Protein AF-A0A5J5BAS8-F1 (afdb_monomer)

Secondary structure (DSSP, 8-state):
-----B-----HHHHHHHHHHHHHHHHHIIIIIHHHHHHS---HHHHHHHHHHHHHHHHHHHGGGHHHHHHHB-HHHHHHHHHHHHHHS-HHHHHHHHHHHH-

Organism: NCBI:txid561372

Solvent-accessible surface area (backbone atoms only — not comparable to full-atom values): 6000 Å² total; per-residue (Å²): 137,88,70,81,51,75,57,53,94,70,65,68,80,68,41,53,70,50,48,56,56,48,48,54,50,50,52,49,35,62,72,55,48,48,56,52,56,69,68,47,85,62,51,71,72,53,49,52,53,52,49,48,52,51,52,50,51,42,54,78,74,41,48,92,45,47,55,62,54,43,52,32,28,33,73,68,55,32,50,53,51,50,52,50,44,62,75,69,42,56,74,64,59,38,47,64,64,50,50,66,70,77,112

Structure (mmCIF, N/CA/C/O backbone):
data_AF-A0A5J5BAS8-F1
#
_entry.id   AF-A0A5J5BAS8-F1
#
loop_
_atom_site.group_PDB
_atom_site.id
_atom_site.type_symbol
_atom_site.label_atom_id
_atom_site.label_alt_id
_atom_site.label_comp_id
_atom_site.label_asym_id
_atom_site.label_entity_id
_atom_site.label_seq_id
_atom_site.pdbx_PDB_ins_code
_atom_site.Cartn_x
_atom_site.Cartn_y
_atom_site.Cartn_z
_atom_site.occupancy
_atom_site.B_iso_or_equiv
_atom_site.auth_seq_id
_atom_site.auth_comp_id
_atom_site.auth_asym_id
_atom_site.auth_atom_id
_atom_site.pdbx_PDB_model_num
ATOM 1 N N . MET A 1 1 ? -12.660 -7.416 -4.035 1.00 31.62 1 MET A N 1
ATOM 2 C CA . MET A 1 1 ? -12.156 -7.209 -5.418 1.00 31.62 1 MET A CA 1
ATOM 3 C C . MET A 1 1 ? -10.853 -6.410 -5.379 1.00 31.62 1 MET A C 1
ATOM 5 O O . MET A 1 1 ? -10.856 -5.217 -5.651 1.00 31.62 1 MET A O 1
ATOM 9 N N . VAL A 1 2 ? -9.740 -7.058 -5.021 1.00 32.19 2 VAL A N 1
ATOM 10 C CA . VAL A 1 2 ? -8.388 -6.539 -5.299 1.00 32.19 2 VAL A CA 1
ATOM 11 C C . VAL A 1 2 ? -7.921 -7.230 -6.575 1.00 32.19 2 VAL A C 1
ATOM 13 O O . VAL A 1 2 ? -7.020 -8.055 -6.584 1.00 32.19 2 VAL A O 1
ATOM 16 N N . SER A 1 3 ? -8.634 -6.972 -7.669 1.00 37.16 3 SER A N 1
ATOM 17 C CA . SER A 1 3 ? -8.118 -7.311 -8.987 1.00 37.16 3 SER A CA 1
ATOM 18 C C . SER A 1 3 ? -7.118 -6.213 -9.309 1.00 37.16 3 SER A C 1
ATOM 20 O O . SER A 1 3 ? -7.530 -5.109 -9.656 1.00 37.16 3 SER A O 1
ATOM 22 N N . ILE A 1 4 ? -5.822 -6.481 -9.144 1.00 47.34 4 ILE A N 1
ATOM 23 C CA . ILE A 1 4 ? -4.769 -5.636 -9.717 1.00 47.34 4 ILE A CA 1
ATOM 24 C C . ILE A 1 4 ? -4.985 -5.706 -11.226 1.00 47.34 4 ILE A C 1
ATOM 26 O O . ILE A 1 4 ? -4.602 -6.663 -11.900 1.00 47.34 4 ILE A O 1
ATOM 30 N N . LYS A 1 5 ? -5.733 -4.737 -11.751 1.00 49.41 5 LYS A N 1
ATOM 31 C CA . LYS A 1 5 ? -6.034 -4.666 -13.168 1.00 49.41 5 LYS A CA 1
ATOM 32 C C . LYS A 1 5 ? -4.796 -4.081 -13.819 1.00 49.41 5 LYS A C 1
ATOM 34 O O . LYS A 1 5 ? -4.532 -2.886 -13.717 1.00 49.41 5 LYS A O 1
ATOM 39 N N . LEU A 1 6 ? -4.000 -4.968 -14.407 1.00 55.78 6 LEU A N 1
ATOM 40 C CA . LEU A 1 6 ? -2.760 -4.578 -15.051 1.00 55.78 6 LEU A CA 1
ATOM 41 C C . LEU A 1 6 ? -3.094 -3.707 -16.271 1.00 55.78 6 LEU A C 1
ATOM 43 O O . LEU 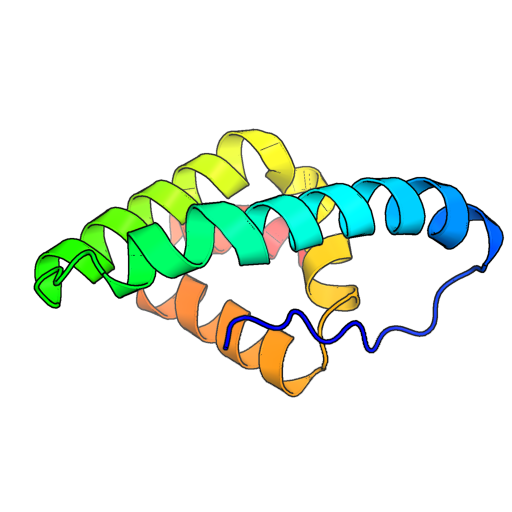A 1 6 ? -3.750 -4.176 -17.200 1.00 55.78 6 LEU A O 1
ATOM 47 N N . CYS A 1 7 ? -2.706 -2.434 -16.238 1.00 56.25 7 CYS A N 1
ATOM 48 C CA . CYS A 1 7 ? -3.092 -1.414 -17.225 1.00 56.25 7 CYS A CA 1
ATOM 49 C C . CYS A 1 7 ? -1.891 -0.791 -17.967 1.00 56.25 7 CYS A C 1
ATOM 51 O O . CYS A 1 7 ? -2.095 0.026 -18.864 1.00 56.25 7 CYS A O 1
ATOM 53 N N . GLY A 1 8 ? -0.655 -1.137 -17.593 1.00 51.16 8 GLY A N 1
ATOM 54 C CA . GLY A 1 8 ? 0.562 -0.552 -18.168 1.00 51.16 8 GLY A CA 1
ATOM 55 C C . GLY A 1 8 ? 0.883 -1.022 -19.597 1.00 51.16 8 GLY A C 1
ATOM 56 O O . GLY A 1 8 ? 0.620 -2.167 -19.967 1.00 51.16 8 GLY A O 1
ATOM 57 N N . ASN A 1 9 ? 1.488 -0.133 -20.395 1.00 46.97 9 ASN A N 1
ATOM 58 C CA . ASN A 1 9 ? 2.107 -0.454 -21.687 1.00 46.97 9 ASN A CA 1
ATOM 59 C C . ASN A 1 9 ? 3.537 -0.955 -21.440 1.00 46.97 9 ASN A C 1
ATOM 61 O O . ASN A 1 9 ? 4.432 -0.154 -21.182 1.00 46.97 9 ASN A O 1
ATOM 65 N N . TRP A 1 10 ? 3.758 -2.263 -21.520 1.00 53.53 10 TRP A N 1
ATOM 66 C CA . TRP A 1 10 ? 5.035 -2.887 -21.163 1.00 53.53 10 TRP A CA 1
ATOM 67 C C . TRP A 1 10 ? 5.733 -3.542 -22.365 1.00 53.53 10 TRP A C 1
ATOM 69 O O . TRP A 1 10 ? 5.080 -4.024 -23.291 1.00 53.53 10 TRP A O 1
ATOM 79 N N . ASP A 1 11 ? 7.067 -3.620 -22.312 1.00 48.75 11 ASP A N 1
ATOM 80 C CA . ASP A 1 11 ? 7.887 -4.437 -23.218 1.00 48.75 11 ASP A CA 1
ATOM 81 C C . ASP A 1 11 ? 7.521 -5.935 -23.057 1.00 48.75 11 ASP A C 1
ATOM 83 O O . ASP A 1 11 ? 7.656 -6.477 -21.949 1.00 48.75 11 ASP A O 1
ATOM 87 N N . PRO A 1 12 ? 7.086 -6.628 -24.132 1.00 51.25 12 PRO A N 1
ATOM 88 C CA . PRO A 1 12 ? 6.650 -8.027 -24.086 1.00 51.25 12 PRO A CA 1
ATOM 89 C C . PRO A 1 12 ? 7.683 -8.979 -23.470 1.00 51.25 12 PRO A C 1
ATOM 91 O O . PRO A 1 12 ? 7.323 -9.964 -22.832 1.00 51.25 12 PRO A O 1
ATOM 94 N N . SER A 1 13 ? 8.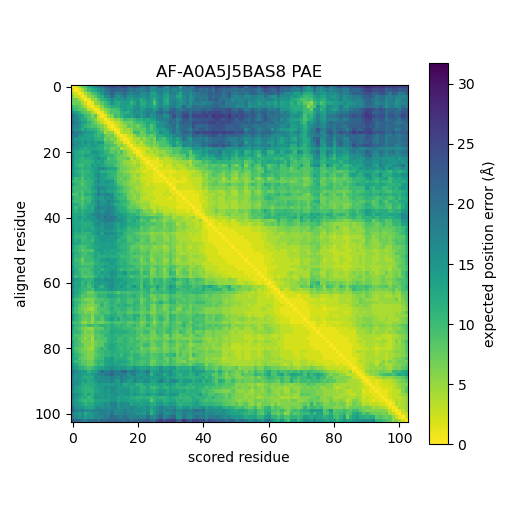971 -8.679 -23.625 1.00 48.88 13 SER A N 1
ATOM 95 C CA . SER A 1 13 ? 10.082 -9.565 -23.258 1.00 48.88 13 SER A CA 1
ATOM 96 C C . SER A 1 13 ? 10.266 -9.698 -21.742 1.00 48.88 13 SER A C 1
ATOM 98 O O . SER A 1 13 ? 10.573 -10.776 -21.238 1.00 48.88 13 SER A O 1
ATOM 100 N N . LYS A 1 14 ? 10.072 -8.596 -21.005 1.00 51.53 14 LYS A N 1
ATOM 101 C CA . LYS A 1 14 ? 10.158 -8.556 -19.532 1.00 51.53 14 LYS A CA 1
ATOM 102 C C . LYS A 1 14 ? 8.840 -8.953 -18.874 1.00 51.53 14 LYS A C 1
ATOM 104 O O . LYS A 1 14 ? 8.841 -9.495 -17.771 1.00 51.53 14 LYS A O 1
ATOM 109 N N . LEU A 1 15 ? 7.733 -8.724 -19.580 1.00 50.94 15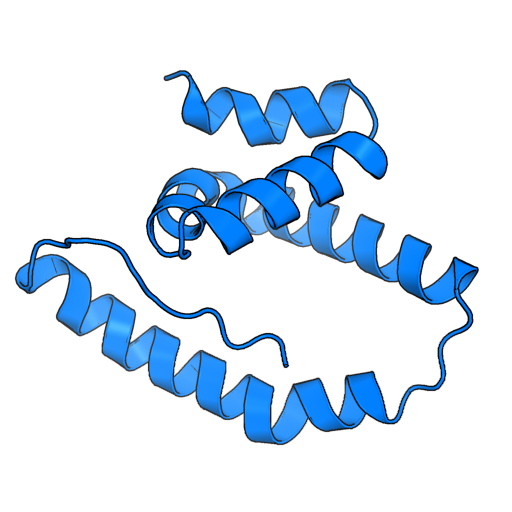 LEU A N 1
ATOM 110 C CA . LEU A 1 15 ? 6.402 -9.136 -19.167 1.00 50.94 15 LEU A CA 1
ATOM 111 C C . LEU A 1 15 ? 6.268 -10.648 -19.071 1.00 50.94 15 LEU A C 1
ATOM 113 O O . LEU A 1 15 ? 5.758 -11.102 -18.070 1.00 50.94 15 LEU A O 1
ATOM 117 N N . VAL A 1 16 ? 6.696 -11.435 -20.061 1.00 50.34 16 VAL A N 1
ATOM 118 C CA . VAL A 1 16 ? 6.328 -12.867 -20.119 1.00 50.34 16 VAL A CA 1
ATOM 119 C C . VAL A 1 16 ? 6.793 -13.645 -18.881 1.00 50.34 16 VAL A C 1
ATOM 121 O O . VAL A 1 16 ? 5.990 -14.325 -18.254 1.00 50.34 16 VAL A O 1
ATOM 124 N N . HIS A 1 17 ? 8.046 -13.469 -18.452 1.00 50.22 17 HIS A N 1
ATOM 125 C CA . HIS A 1 17 ? 8.579 -14.192 -17.291 1.00 50.22 17 HIS A CA 1
ATOM 126 C C . HIS A 1 17 ? 7.950 -13.744 -15.962 1.00 50.22 17 HIS A C 1
ATOM 128 O O . HIS A 1 17 ? 7.656 -14.566 -15.096 1.00 50.22 17 HIS A O 1
ATOM 134 N N . TYR A 1 18 ? 7.727 -12.438 -15.788 1.00 53.50 18 TYR A N 1
ATOM 135 C CA . TYR A 1 18 ? 7.091 -11.914 -14.578 1.00 53.50 18 TYR A CA 1
ATOM 136 C C . TYR A 1 18 ? 5.585 -12.173 -14.572 1.00 53.50 18 TYR A C 1
ATOM 138 O O . TYR A 1 18 ? 5.022 -12.477 -13.534 1.00 53.50 18 TYR A O 1
ATOM 146 N N . HIS A 1 19 ? 4.926 -12.107 -15.722 1.00 56.12 19 HIS A N 1
ATOM 147 C CA . HIS A 1 19 ? 3.488 -12.275 -15.857 1.00 56.12 19 HIS A CA 1
ATOM 148 C C . HIS A 1 19 ? 3.070 -13.716 -15.599 1.00 56.12 19 HIS A C 1
ATOM 150 O O . HIS A 1 19 ? 2.077 -13.911 -14.915 1.00 56.12 19 HIS A O 1
ATOM 156 N N . GLU A 1 20 ? 3.810 -14.719 -16.078 1.00 58.53 20 GLU A N 1
ATOM 157 C CA . GLU A 1 20 ? 3.486 -16.127 -15.804 1.00 58.53 20 GLU A CA 1
ATOM 158 C C . GLU A 1 20 ? 3.601 -16.431 -14.301 1.00 58.53 20 GLU A C 1
ATOM 160 O O . GLU A 1 20 ? 2.652 -16.917 -13.686 1.00 58.53 20 GLU A O 1
ATOM 165 N N . HIS A 1 21 ? 4.719 -16.033 -13.683 1.00 56.09 21 HIS A N 1
ATOM 166 C CA . HIS A 1 21 ? 4.962 -16.261 -12.260 1.00 56.09 21 HIS A CA 1
ATOM 167 C C . HIS A 1 21 ? 4.022 -15.438 -11.362 1.00 56.09 21 HIS A C 1
ATOM 169 O O . HIS A 1 21 ? 3.454 -15.958 -10.402 1.00 56.09 21 HIS A O 1
ATOM 175 N N . CYS A 1 22 ? 3.780 -14.168 -11.698 1.00 60.97 22 CYS A N 1
ATOM 176 C CA . CYS A 1 22 ? 2.813 -13.335 -10.987 1.00 60.97 22 CYS A CA 1
ATOM 177 C C . CYS A 1 22 ? 1.384 -13.846 -11.175 1.00 60.97 22 CYS A C 1
ATOM 179 O O . CYS A 1 22 ? 0.598 -13.775 -10.241 1.00 60.97 22 CYS A O 1
ATOM 181 N N . LYS A 1 23 ? 1.025 -14.385 -12.342 1.00 64.12 23 LYS A N 1
ATOM 182 C CA . LYS A 1 23 ? -0.314 -14.928 -12.590 1.00 64.12 23 LYS A CA 1
ATOM 183 C C . LYS A 1 23 ? -0.590 -16.153 -11.730 1.00 64.12 23 LYS A C 1
ATOM 185 O O . LYS A 1 23 ? -1.676 -16.240 -11.166 1.00 64.12 23 LYS A O 1
ATOM 190 N N . GLU A 1 24 ? 0.375 -17.055 -11.576 1.00 66.00 24 GLU A N 1
ATOM 191 C CA . GLU A 1 24 ? 0.258 -18.178 -10.636 1.00 66.00 24 GLU A CA 1
ATOM 192 C C . GLU A 1 24 ? 0.142 -17.690 -9.187 1.00 66.00 24 GLU A C 1
ATOM 194 O O . GLU A 1 24 ? -0.709 -18.174 -8.438 1.00 66.00 24 GLU A O 1
ATOM 199 N N . HIS A 1 25 ? 0.934 -16.681 -8.810 1.00 64.62 25 HIS A N 1
ATOM 200 C CA . HIS A 1 25 ? 0.890 -16.088 -7.474 1.00 64.62 25 HIS A CA 1
ATOM 201 C C . HIS A 1 25 ? -0.473 -15.441 -7.174 1.00 64.62 25 HIS A C 1
ATOM 203 O O . HIS A 1 25 ? -1.085 -15.730 -6.146 1.00 64.62 25 HIS A O 1
ATOM 209 N N . PHE A 1 26 ? -1.000 -14.640 -8.105 1.00 66.31 26 PHE A N 1
ATOM 210 C CA . PHE A 1 26 ? -2.306 -13.993 -7.979 1.00 66.31 26 PHE A CA 1
ATOM 211 C C . PHE A 1 26 ? -3.458 -14.998 -7.992 1.00 66.31 26 PHE A C 1
ATOM 213 O O . PHE A 1 26 ? -4.397 -14.851 -7.217 1.00 66.31 26 PHE A O 1
ATOM 220 N N . GLN A 1 27 ? -3.389 -16.050 -8.813 1.00 72.81 27 GLN A N 1
ATOM 221 C CA . GLN A 1 27 ? -4.387 -17.126 -8.785 1.00 72.81 27 GLN A CA 1
ATOM 222 C C . GLN A 1 27 ? -4.363 -17.888 -7.454 1.00 72.81 27 GLN A C 1
ATOM 224 O O . GLN A 1 27 ? -5.415 -18.273 -6.936 1.00 72.81 27 GLN A O 1
ATOM 229 N N . GLY A 1 28 ? -3.174 -18.100 -6.884 1.00 75.25 28 GLY A N 1
ATOM 230 C CA . GLY A 1 28 ? -3.002 -18.678 -5.556 1.00 75.25 28 GLY A CA 1
ATOM 231 C C . GLY A 1 28 ? -3.617 -17.809 -4.458 1.00 75.25 28 GLY A C 1
ATOM 232 O O . GLY A 1 28 ? -4.337 -18.335 -3.604 1.00 75.25 28 GLY A O 1
ATOM 233 N N . GLU A 1 29 ? -3.386 -16.496 -4.503 1.00 71.81 29 GLU A N 1
ATOM 234 C CA . GLU A 1 29 ? -4.002 -15.534 -3.584 1.00 71.81 29 GLU A CA 1
ATOM 235 C C . GLU A 1 29 ? -5.522 -15.487 -3.737 1.00 71.81 29 GLU A C 1
ATOM 237 O O . GLU A 1 29 ? -6.235 -15.592 -2.742 1.00 71.81 29 GLU A O 1
ATOM 242 N N . GLU A 1 30 ? -6.032 -15.397 -4.963 1.00 75.31 30 GLU A N 1
ATOM 243 C CA . GLU A 1 30 ? -7.467 -15.302 -5.239 1.00 75.31 30 GLU A CA 1
ATOM 244 C C . GLU A 1 30 ? -8.226 -16.551 -4.791 1.00 75.31 30 GLU A C 1
ATOM 246 O O . GLU A 1 30 ? -9.313 -16.456 -4.223 1.00 75.31 30 GLU A O 1
ATOM 251 N N . ARG A 1 31 ? -7.638 -17.735 -4.991 1.00 81.38 31 ARG A N 1
ATOM 252 C CA . ARG A 1 31 ? -8.275 -18.997 -4.611 1.00 81.38 31 ARG A CA 1
ATOM 253 C C . ARG A 1 31 ? -8.192 -19.288 -3.115 1.00 81.38 31 ARG A C 1
ATOM 255 O O . ARG A 1 31 ? -9.107 -19.916 -2.586 1.00 81.38 31 ARG A O 1
ATOM 262 N N . ASN A 1 32 ? -7.095 -18.912 -2.456 1.00 82.31 32 ASN A N 1
ATOM 263 C CA . ASN A 1 32 ? -6.805 -19.388 -1.100 1.00 82.31 32 ASN A CA 1
ATOM 264 C C . ASN A 1 32 ? -6.734 -18.264 -0.066 1.00 82.31 32 ASN A C 1
ATOM 266 O O . ASN A 1 32 ? -7.300 -18.409 1.012 1.00 82.31 32 ASN A O 1
ATOM 270 N N . LEU A 1 33 ? -6.048 -17.158 -0.362 1.00 78.56 33 LEU A N 1
ATOM 271 C CA . LEU A 1 33 ? -5.762 -16.116 0.626 1.00 78.56 33 LEU A CA 1
ATOM 272 C C . LEU A 1 33 ? -6.909 -15.109 0.760 1.00 78.56 33 LEU A C 1
ATOM 274 O O . LEU A 1 33 ? -7.348 -14.837 1.876 1.00 78.56 33 LEU A O 1
ATOM 278 N N . LEU A 1 34 ? -7.430 -14.592 -0.358 1.00 77.69 34 LEU A N 1
ATOM 279 C CA . LEU A 1 34 ? -8.515 -13.606 -0.354 1.00 77.69 34 LEU A CA 1
ATOM 280 C C . LEU A 1 34 ? -9.785 -14.123 0.334 1.00 77.69 34 LEU A C 1
ATOM 282 O O . LEU A 1 34 ? -10.309 -13.396 1.174 1.00 77.69 34 LEU A O 1
ATOM 286 N N . PRO A 1 35 ? -10.251 -15.368 0.102 1.00 82.88 35 PRO A N 1
ATOM 287 C CA . PRO A 1 35 ? -11.430 -15.877 0.796 1.00 82.88 35 PRO A CA 1
ATOM 288 C C . PRO A 1 35 ? -11.229 -15.966 2.311 1.00 82.88 35 PRO A C 1
ATOM 290 O O . PRO A 1 35 ? -12.158 -15.708 3.070 1.00 82.88 35 PRO A O 1
ATOM 293 N N . LEU A 1 36 ? -10.014 -16.296 2.768 1.00 84.12 36 LEU A N 1
ATOM 294 C CA . LEU A 1 36 ? -9.689 -16.319 4.195 1.00 84.12 36 LEU A CA 1
ATOM 295 C C . LEU A 1 36 ? -9.668 -14.905 4.778 1.00 84.12 36 LEU A C 1
ATOM 297 O O . LEU A 1 36 ? -10.204 -14.694 5.863 1.00 84.12 36 LEU A O 1
ATOM 301 N N . MET A 1 37 ? -9.101 -13.933 4.061 1.00 79.44 37 MET A N 1
ATOM 302 C CA . MET A 1 37 ? -9.124 -12.529 4.479 1.00 79.44 37 MET A CA 1
ATOM 303 C C . MET A 1 37 ? -10.549 -11.972 4.539 1.00 79.44 37 MET A C 1
ATOM 305 O O . MET A 1 37 ? -10.888 -11.301 5.505 1.00 79.44 37 MET A O 1
ATOM 309 N N . GLU A 1 38 ? -11.389 -12.274 3.548 1.00 80.75 38 GLU A N 1
ATOM 310 C CA . GLU A 1 38 ? -12.787 -11.828 3.491 1.00 80.75 38 GLU A CA 1
ATOM 311 C C . GLU A 1 38 ? -13.655 -12.498 4.565 1.00 80.75 38 GLU A C 1
ATOM 313 O O . GLU A 1 38 ? -14.523 -11.848 5.142 1.00 80.75 38 GLU A O 1
ATOM 318 N N . ALA A 1 39 ? -13.398 -13.773 4.876 1.00 86.00 39 ALA A N 1
ATOM 319 C CA . ALA A 1 39 ? -14.058 -14.486 5.971 1.00 86.00 39 ALA A CA 1
ATOM 320 C C . ALA A 1 39 ? -13.571 -14.036 7.358 1.00 86.00 39 ALA A C 1
ATOM 322 O O . ALA A 1 39 ? -14.241 -14.281 8.362 1.00 86.00 39 ALA A O 1
ATOM 323 N N . THR A 1 40 ? -12.402 -13.394 7.432 1.00 82.69 40 THR A N 1
ATOM 324 C CA . THR A 1 40 ? -11.907 -12.817 8.678 1.00 82.69 40 THR A CA 1
ATOM 325 C C . THR A 1 40 ? -12.631 -11.493 8.908 1.00 82.69 40 THR A C 1
ATOM 327 O O . THR A 1 40 ? -12.267 -10.461 8.350 1.00 82.69 40 THR A O 1
ATOM 330 N N . GLU A 1 41 ? -13.665 -11.511 9.749 1.00 83.94 41 GLU A N 1
ATOM 331 C CA . GLU A 1 41 ? -14.432 -10.321 10.143 1.00 83.94 41 GLU A CA 1
ATOM 332 C C . GLU A 1 41 ? -13.624 -9.404 11.081 1.00 83.94 41 GLU A C 1
ATOM 334 O O . GLU A 1 41 ? -13.930 -9.232 12.261 1.00 83.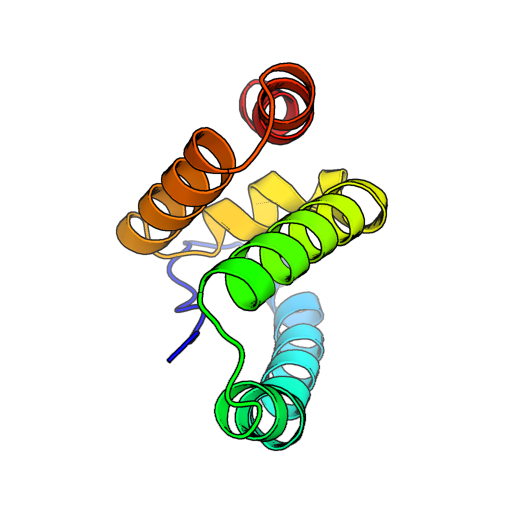94 41 GLU A O 1
ATOM 339 N N . LEU A 1 42 ? -12.542 -8.823 10.561 1.00 84.06 42 LEU A N 1
ATOM 340 C CA . LEU A 1 42 ? -11.708 -7.879 11.293 1.00 84.06 42 LEU A CA 1
ATOM 341 C C . LEU A 1 42 ? -12.484 -6.590 11.578 1.00 84.06 42 LEU A C 1
ATOM 343 O O . LEU A 1 42 ? -13.106 -6.009 10.683 1.00 84.06 42 LEU A O 1
ATOM 347 N N . SER A 1 43 ? -12.372 -6.092 12.812 1.00 88.94 43 SER A N 1
ATOM 348 C CA . SER A 1 43 ? -12.798 -4.732 13.137 1.00 88.94 43 SER A CA 1
ATOM 349 C C . SER A 1 43 ? -12.009 -3.728 12.299 1.00 88.94 43 SER A C 1
ATOM 351 O O . SER A 1 43 ? -10.901 -4.004 11.828 1.00 88.94 43 SER A O 1
ATOM 353 N N . ARG A 1 44 ? -12.547 -2.520 12.143 1.00 83.50 44 ARG A N 1
ATOM 354 C CA . ARG A 1 44 ? -11.872 -1.463 11.387 1.00 83.50 44 ARG A CA 1
ATOM 355 C C . ARG A 1 44 ? -10.475 -1.163 11.940 1.00 83.50 44 ARG A C 1
ATOM 357 O O . ARG A 1 44 ? -9.536 -1.013 11.167 1.00 83.50 44 ARG A O 1
ATOM 364 N N . GLU A 1 45 ? -10.318 -1.132 13.260 1.00 87.00 45 GLU A N 1
ATOM 365 C CA . GLU A 1 45 ? -9.018 -0.915 13.904 1.00 87.00 45 GLU A CA 1
ATOM 366 C C . GLU A 1 45 ? -8.041 -2.065 13.620 1.00 87.00 45 GLU A C 1
ATOM 368 O O . GLU A 1 45 ? -6.841 -1.845 13.471 1.00 87.00 45 GLU A O 1
ATOM 373 N N . GLN A 1 46 ? -8.539 -3.301 13.532 1.00 86.50 46 GLN A N 1
ATOM 374 C CA . GLN A 1 46 ? -7.716 -4.459 13.186 1.00 86.50 46 GLN A CA 1
ATOM 375 C C . GLN A 1 46 ? -7.300 -4.432 11.712 1.00 86.50 46 GLN A C 1
ATOM 377 O O . GLN A 1 46 ? -6.138 -4.696 11.416 1.00 86.50 46 GLN A O 1
ATOM 382 N N . GLN A 1 47 ? -8.206 -4.060 10.803 1.00 83.00 47 GLN A N 1
ATOM 383 C CA . GLN A 1 47 ? -7.885 -3.869 9.384 1.00 83.00 47 GLN A CA 1
ATOM 384 C C . GLN A 1 47 ? -6.802 -2.804 9.195 1.00 83.00 47 GLN A C 1
ATOM 386 O O . GLN A 1 47 ? -5.875 -3.005 8.415 1.00 83.00 47 GLN A O 1
ATOM 391 N N . GLU A 1 48 ? -6.888 -1.695 9.932 1.00 82.62 48 GLU A N 1
ATOM 392 C CA . GLU A 1 48 ? -5.891 -0.622 9.875 1.00 82.62 48 GLU A CA 1
ATOM 393 C C . GLU A 1 48 ? -4.513 -1.098 10.366 1.00 82.62 48 GLU A C 1
ATOM 395 O O . GLU A 1 48 ? -3.516 -0.866 9.685 1.00 82.62 48 GLU A O 1
ATOM 400 N N . ARG A 1 49 ? -4.448 -1.861 11.467 1.00 84.69 49 ARG A N 1
ATOM 401 C CA . ARG A 1 49 ? -3.183 -2.447 11.955 1.00 84.69 49 ARG A CA 1
ATOM 402 C C . ARG A 1 49 ? -2.574 -3.456 10.985 1.00 84.69 49 ARG A C 1
ATOM 404 O O . ARG A 1 49 ? -1.367 -3.444 10.770 1.00 84.69 49 ARG A O 1
ATOM 411 N N . VAL A 1 50 ? -3.393 -4.337 10.412 1.00 84.19 50 VAL A N 1
ATOM 412 C CA . VAL A 1 50 ? -2.920 -5.327 9.432 1.00 84.19 50 VAL A CA 1
ATOM 413 C C . VAL A 1 50 ? -2.404 -4.621 8.181 1.00 84.19 50 VAL A C 1
ATOM 415 O O . VAL A 1 50 ? -1.354 -4.988 7.663 1.00 84.19 50 VAL A O 1
ATOM 418 N N . LEU A 1 51 ? -3.083 -3.563 7.732 1.00 82.19 51 LEU A N 1
ATOM 419 C CA . LEU A 1 51 ? -2.627 -2.757 6.605 1.00 82.19 51 LEU A CA 1
ATOM 420 C C . LEU A 1 51 ? -1.258 -2.114 6.874 1.00 82.19 51 LEU A C 1
ATOM 422 O O . LEU A 1 51 ? -0.381 -2.195 6.018 1.00 82.19 51 LEU A O 1
ATOM 426 N N . GLU A 1 52 ? -1.045 -1.518 8.049 1.00 82.25 52 GLU A N 1
ATOM 427 C CA . GLU A 1 52 ? 0.261 -0.954 8.425 1.00 82.25 52 GLU A CA 1
ATOM 428 C C . GLU A 1 52 ? 1.377 -2.010 8.405 1.00 82.25 52 GLU A C 1
ATOM 430 O O . GLU A 1 52 ? 2.470 -1.734 7.910 1.00 82.25 52 GLU A O 1
ATOM 435 N N . GLN A 1 53 ? 1.092 -3.228 8.874 1.00 83.81 53 GLN A N 1
ATOM 436 C CA . GLN A 1 53 ? 2.035 -4.351 8.833 1.00 83.81 53 GLN A CA 1
ATOM 437 C C . GLN A 1 53 ? 2.312 -4.829 7.403 1.00 83.81 53 GLN A C 1
ATOM 439 O O . GLN A 1 53 ? 3.449 -5.163 7.069 1.00 83.81 53 GLN A O 1
ATOM 444 N N . CYS A 1 54 ? 1.299 -4.839 6.533 1.00 80.44 54 CYS A N 1
ATOM 445 C CA . CYS A 1 54 ? 1.482 -5.142 5.115 1.00 80.44 54 CYS A CA 1
ATOM 446 C C . CYS A 1 54 ? 2.382 -4.106 4.432 1.00 80.44 54 CYS A C 1
ATOM 448 O O . CYS A 1 54 ? 3.217 -4.477 3.608 1.00 80.44 54 CYS A O 1
ATOM 450 N N . LEU A 1 55 ? 2.245 -2.824 4.785 1.00 78.69 55 LEU A N 1
ATOM 451 C CA . LEU A 1 55 ? 3.107 -1.762 4.265 1.00 78.69 55 LEU A CA 1
ATOM 452 C C . LEU A 1 55 ? 4.560 -1.924 4.740 1.00 78.69 55 LEU A C 1
ATOM 454 O O . LEU A 1 55 ? 5.464 -1.806 3.914 1.00 78.69 55 LEU A O 1
ATOM 458 N N . ASP A 1 56 ? 4.790 -2.288 6.009 1.00 81.00 56 ASP A N 1
ATOM 459 C CA . ASP A 1 56 ? 6.135 -2.629 6.513 1.00 81.00 56 ASP A CA 1
ATOM 460 C C . ASP A 1 56 ? 6.754 -3.801 5.756 1.00 81.00 56 ASP A C 1
ATOM 462 O O . ASP A 1 56 ? 7.906 -3.739 5.320 1.00 81.00 56 ASP A O 1
ATOM 466 N N . ALA A 1 57 ? 5.979 -4.872 5.574 1.00 81.81 57 ALA A N 1
ATOM 467 C CA . ALA A 1 57 ? 6.440 -6.051 4.861 1.00 81.81 57 ALA A CA 1
ATOM 468 C C . ALA A 1 57 ? 6.816 -5.700 3.416 1.00 81.81 57 ALA A C 1
ATOM 470 O O . ALA A 1 57 ? 7.904 -6.064 2.967 1.00 81.81 57 ALA A O 1
ATOM 471 N N . MET A 1 58 ? 5.971 -4.942 2.706 1.00 77.00 58 MET A N 1
ATOM 472 C CA . MET A 1 58 ? 6.259 -4.490 1.341 1.00 77.00 58 MET A CA 1
ATOM 473 C C . MET A 1 58 ? 7.505 -3.614 1.267 1.00 77.00 58 MET A C 1
ATOM 475 O O . MET A 1 58 ? 8.343 -3.835 0.395 1.00 77.00 58 MET A O 1
ATOM 479 N N . GLN A 1 59 ? 7.668 -2.661 2.186 1.00 76.94 59 GLN A N 1
ATOM 480 C CA . GLN A 1 59 ? 8.856 -1.814 2.226 1.00 76.94 59 GLN A CA 1
ATOM 481 C C . GLN A 1 59 ? 10.130 -2.643 2.456 1.00 76.94 59 GLN A C 1
ATOM 483 O O . GLN A 1 59 ? 11.120 -2.471 1.742 1.00 76.94 59 GLN A O 1
ATOM 488 N N . GLY A 1 60 ? 10.102 -3.565 3.422 1.00 76.94 60 GLY A N 1
ATOM 489 C CA . GLY A 1 60 ? 11.267 -4.365 3.801 1.00 76.94 60 GLY A CA 1
ATOM 490 C C . GLY A 1 60 ? 11.688 -5.406 2.761 1.00 76.94 60 GLY A C 1
ATOM 491 O O . GLY A 1 60 ? 12.860 -5.768 2.709 1.00 76.94 60 GLY A O 1
ATOM 492 N N . THR A 1 61 ? 10.760 -5.883 1.927 1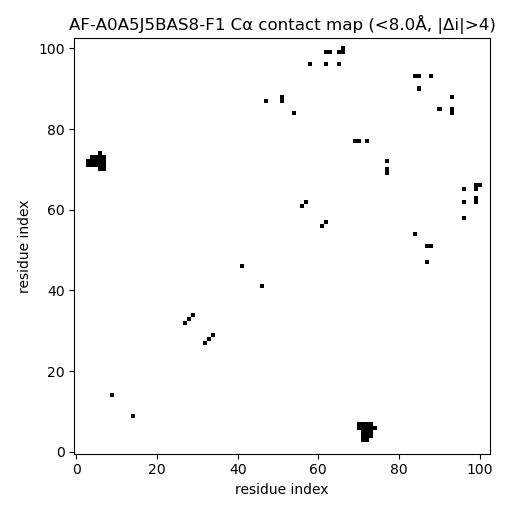.00 74.81 61 THR A N 1
ATOM 493 C CA . THR A 1 61 ? 11.021 -7.000 0.998 1.00 74.81 61 THR A CA 1
ATOM 494 C C . THR A 1 61 ? 10.988 -6.607 -0.480 1.00 74.81 61 THR A C 1
ATOM 496 O O . THR A 1 61 ? 11.737 -7.169 -1.275 1.00 74.81 61 THR A O 1
ATOM 499 N N . HIS A 1 62 ? 10.177 -5.617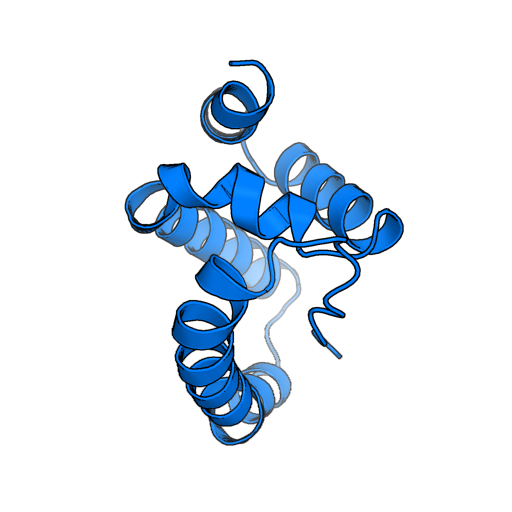 -0.860 1.00 69.69 62 HIS A N 1
ATOM 500 C CA . HIS A 1 62 ? 9.867 -5.302 -2.259 1.00 69.69 62 HIS A CA 1
ATOM 501 C C . HIS A 1 62 ? 9.928 -3.798 -2.580 1.00 69.69 62 HIS A C 1
ATOM 503 O O . HIS A 1 62 ? 9.416 -3.377 -3.615 1.00 69.69 62 HIS A O 1
ATOM 509 N N . SER A 1 63 ? 10.577 -2.975 -1.747 1.00 72.94 63 SER A N 1
ATOM 510 C CA . SER A 1 63 ? 10.705 -1.520 -1.975 1.00 72.94 63 SER A CA 1
ATOM 511 C C . SER A 1 63 ?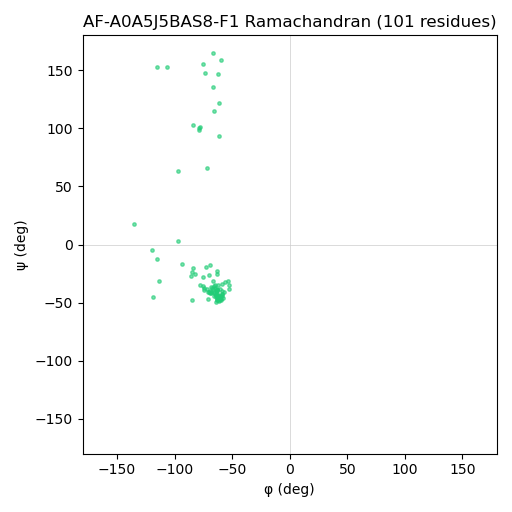 11.252 -1.158 -3.361 1.00 72.94 63 SER A C 1
ATOM 513 O O . SER A 1 63 ? 10.754 -0.235 -3.994 1.00 72.94 63 SER A O 1
ATOM 515 N N . HIS A 1 64 ? 12.207 -1.927 -3.883 1.00 74.19 64 HIS A N 1
ATOM 516 C CA . HIS A 1 64 ? 12.769 -1.739 -5.227 1.00 74.19 64 HIS A CA 1
ATOM 517 C C . HIS A 1 64 ? 11.795 -2.068 -6.377 1.00 74.19 64 HIS A C 1
ATOM 519 O O . HIS A 1 64 ? 12.022 -1.651 -7.508 1.00 74.19 64 HIS A O 1
ATOM 525 N N . LEU A 1 65 ? 10.713 -2.809 -6.112 1.00 75.62 65 LEU A N 1
ATOM 526 C CA . LEU A 1 65 ? 9.658 -3.120 -7.087 1.00 75.62 65 LEU A CA 1
ATOM 527 C C . LEU A 1 65 ? 8.458 -2.181 -6.963 1.00 75.62 65 LEU A C 1
ATOM 529 O O . LEU A 1 65 ? 7.467 -2.357 -7.666 1.00 75.62 65 LEU A O 1
ATOM 533 N N . PHE A 1 66 ? 8.519 -1.190 -6.075 1.00 77.31 66 PHE A N 1
ATOM 534 C CA . PHE A 1 66 ? 7.387 -0.324 -5.781 1.00 77.31 66 PHE A CA 1
ATOM 535 C C . PHE A 1 66 ? 6.917 0.482 -7.001 1.00 77.31 66 PHE A C 1
ATOM 537 O O . PHE A 1 66 ? 5.722 0.516 -7.295 1.00 77.31 66 PHE A O 1
ATOM 544 N N . CYS A 1 67 ? 7.849 1.057 -7.766 1.00 77.44 67 CYS A N 1
ATOM 545 C CA . CYS A 1 67 ? 7.529 1.760 -9.013 1.00 77.44 67 CYS A CA 1
ATOM 546 C C . CYS A 1 67 ? 6.948 0.813 -10.061 1.00 77.44 67 CYS A C 1
ATOM 548 O O . CYS A 1 67 ? 5.919 1.117 -10.654 1.00 77.44 67 CYS A O 1
ATOM 550 N N . PHE A 1 68 ? 7.534 -0.379 -10.202 1.00 74.50 68 PHE A N 1
ATOM 551 C CA . PHE A 1 68 ? 7.022 -1.410 -11.103 1.00 74.50 68 PHE A CA 1
ATOM 552 C C . PHE A 1 68 ? 5.583 -1.812 -10.744 1.00 74.50 68 PHE A C 1
ATOM 554 O O . PHE A 1 68 ? 4.726 -1.931 -11.617 1.00 74.50 68 PHE A O 1
ATOM 561 N N . PHE A 1 69 ? 5.293 -1.967 -9.451 1.00 76.81 69 PHE A N 1
ATOM 562 C CA . PHE A 1 69 ? 3.947 -2.237 -8.960 1.00 76.81 69 PHE A CA 1
ATOM 563 C C . PHE A 1 69 ? 2.976 -1.101 -9.312 1.00 76.81 69 PHE A C 1
ATOM 565 O O . PHE A 1 69 ? 1.915 -1.370 -9.875 1.00 76.81 69 PHE A O 1
ATOM 572 N N . LEU A 1 70 ? 3.334 0.159 -9.050 1.00 79.12 70 LEU A N 1
ATOM 573 C CA . LEU A 1 70 ? 2.477 1.310 -9.356 1.00 79.12 70 LEU A CA 1
ATOM 574 C C . LEU A 1 70 ? 2.223 1.488 -10.857 1.00 79.12 70 LEU A C 1
ATOM 576 O O . LEU A 1 70 ? 1.086 1.729 -11.252 1.00 79.12 70 LEU A O 1
ATOM 580 N N . GLU A 1 71 ? 3.250 1.327 -11.691 1.00 77.50 71 GLU A N 1
ATOM 581 C CA . GLU A 1 71 ? 3.140 1.364 -13.157 1.00 77.50 71 GLU A CA 1
ATOM 582 C C . GLU A 1 71 ? 2.267 0.232 -13.705 1.00 77.50 71 GLU A C 1
ATOM 584 O O . GLU A 1 71 ? 1.678 0.341 -14.784 1.00 77.50 71 GLU A O 1
ATOM 589 N N . SER A 1 72 ? 2.174 -0.870 -12.960 1.00 72.31 72 SER A N 1
ATOM 590 C CA . SER A 1 72 ? 1.360 -2.012 -13.356 1.00 72.31 72 SER A CA 1
ATOM 591 C C . SER A 1 72 ? -0.123 -1.744 -13.149 1.00 72.31 72 SER A C 1
ATOM 593 O O . SER A 1 72 ? -0.941 -2.254 -13.910 1.00 72.31 72 SER A O 1
ATOM 595 N N . LEU A 1 73 ? -0.479 -0.892 -12.189 1.00 76.31 73 LEU A N 1
ATOM 596 C CA . LEU A 1 73 ? -1.857 -0.561 -11.861 1.00 76.31 73 LEU A CA 1
ATOM 597 C C . LEU A 1 73 ? -2.494 0.375 -12.891 1.00 76.31 73 LEU A C 1
ATOM 599 O O . LEU A 1 73 ? -1.838 1.177 -13.557 1.00 76.31 73 LEU A O 1
ATOM 603 N N . CYS A 1 74 ? -3.824 0.335 -12.983 1.00 79.38 74 CYS A N 1
ATOM 604 C CA . CYS A 1 74 ? -4.543 1.403 -13.667 1.00 79.38 74 CYS A CA 1
ATOM 605 C C . CYS A 1 74 ? -4.305 2.732 -12.931 1.00 79.38 74 CYS A C 1
ATOM 607 O O . CYS A 1 74 ? -4.243 2.734 -11.701 1.00 79.38 74 CYS A O 1
ATOM 609 N N . PRO A 1 75 ? -4.249 3.881 -13.633 1.00 79.75 75 PRO A N 1
ATOM 610 C CA . PRO A 1 75 ? -3.932 5.171 -13.010 1.00 79.75 75 PRO A CA 1
ATOM 611 C C . PRO A 1 75 ? -4.802 5.501 -11.792 1.00 79.75 75 PRO A C 1
ATOM 613 O O . PRO A 1 75 ? -4.339 6.082 -10.814 1.00 79.75 75 PRO A O 1
ATOM 616 N N . ARG A 1 76 ? -6.074 5.087 -11.831 1.00 82.25 76 ARG A N 1
ATOM 617 C CA . ARG A 1 76 ? -7.011 5.232 -10.715 1.00 82.25 76 ARG A CA 1
ATOM 618 C C . ARG A 1 76 ? -6.579 4.435 -9.486 1.00 82.25 76 ARG A C 1
ATOM 620 O O . ARG A 1 76 ? -6.606 4.971 -8.383 1.00 82.25 76 ARG A O 1
ATOM 627 N N . ASP A 1 77 ? -6.181 3.188 -9.688 1.00 78.81 77 ASP A N 1
ATOM 628 C CA . ASP A 1 77 ? -5.818 2.266 -8.617 1.00 78.81 77 ASP A CA 1
ATOM 629 C C . ASP A 1 77 ? -4.446 2.643 -8.043 1.00 78.81 77 ASP A C 1
ATOM 631 O O . ASP A 1 77 ? -4.278 2.656 -6.828 1.00 78.81 77 ASP A O 1
ATOM 635 N N . ALA A 1 78 ? -3.508 3.076 -8.893 1.00 82.81 78 ALA A N 1
ATOM 636 C CA . ALA A 1 78 ? -2.219 3.630 -8.475 1.00 82.81 78 ALA A CA 1
ATOM 637 C C . ALA A 1 78 ? -2.390 4.865 -7.570 1.00 82.81 78 ALA A C 1
ATOM 639 O O . ALA A 1 78 ? -1.748 4.974 -6.521 1.00 82.81 78 ALA A O 1
ATOM 640 N N . LEU A 1 79 ? -3.301 5.777 -7.932 1.00 84.38 79 LEU A N 1
ATOM 641 C CA . LEU A 1 79 ? -3.629 6.956 -7.123 1.00 84.38 79 LEU A CA 1
ATOM 642 C C . LEU A 1 79 ? -4.295 6.577 -5.798 1.00 84.38 79 LEU A C 1
ATOM 644 O O . LEU A 1 79 ? -3.933 7.121 -4.758 1.00 84.38 79 LEU A O 1
ATOM 648 N N . GLN A 1 80 ? -5.248 5.642 -5.817 1.00 84.12 80 GLN A N 1
ATOM 649 C CA . GLN A 1 80 ? -5.904 5.163 -4.596 1.00 84.12 80 GLN A CA 1
ATOM 650 C C . GLN A 1 80 ? -4.914 4.480 -3.652 1.00 84.12 80 GLN A C 1
ATOM 652 O O . GLN A 1 80 ? -4.976 4.682 -2.441 1.00 84.12 80 GLN A O 1
ATOM 657 N N . TYR A 1 81 ? -3.980 3.711 -4.201 1.00 82.75 81 TYR A N 1
ATOM 658 C CA . TYR A 1 81 ? -2.936 3.056 -3.433 1.00 82.75 81 TYR A CA 1
ATOM 659 C C . TYR A 1 81 ? -1.941 4.065 -2.838 1.00 82.75 81 TYR A C 1
ATOM 661 O O . TYR A 1 81 ? -1.589 3.981 -1.661 1.00 82.75 81 TYR A O 1
ATOM 669 N N . SER A 1 82 ? -1.561 5.085 -3.611 1.00 81.94 82 SER A N 1
ATOM 670 C CA . SER A 1 82 ? -0.725 6.190 -3.127 1.00 81.94 82 SER A CA 1
ATOM 671 C C . SER A 1 82 ? -1.410 6.959 -1.989 1.00 81.94 82 SER A C 1
ATOM 673 O O . SER A 1 82 ? -0.804 7.194 -0.945 1.00 81.94 82 SER A O 1
ATOM 675 N N . ASP A 1 83 ? -2.695 7.292 -2.132 1.00 84.75 83 ASP A N 1
ATOM 676 C CA . ASP A 1 83 ? -3.492 7.948 -1.084 1.00 84.75 83 ASP A CA 1
ATOM 677 C C . ASP A 1 83 ? -3.587 7.082 0.185 1.00 84.75 83 ASP A C 1
ATOM 679 O O . ASP A 1 83 ? -3.471 7.598 1.297 1.00 84.75 83 ASP A O 1
ATOM 683 N N . LEU A 1 84 ? -3.709 5.758 0.031 1.00 81.69 84 LEU A N 1
ATOM 684 C CA . LEU A 1 84 ? -3.730 4.814 1.147 1.00 81.69 84 LEU A CA 1
ATOM 685 C C . LEU A 1 84 ? -2.425 4.848 1.954 1.00 81.69 84 LEU A C 1
ATOM 687 O O . LEU A 1 84 ? -2.479 4.975 3.176 1.00 81.69 84 LEU A O 1
ATOM 691 N N . ILE A 1 85 ? -1.271 4.809 1.282 1.00 80.31 85 ILE A N 1
ATOM 692 C CA . ILE A 1 85 ? 0.047 4.926 1.929 1.00 80.31 85 ILE A CA 1
ATOM 693 C C . ILE A 1 85 ? 0.169 6.273 2.640 1.00 80.31 85 ILE A C 1
ATOM 695 O O . ILE A 1 85 ? 0.55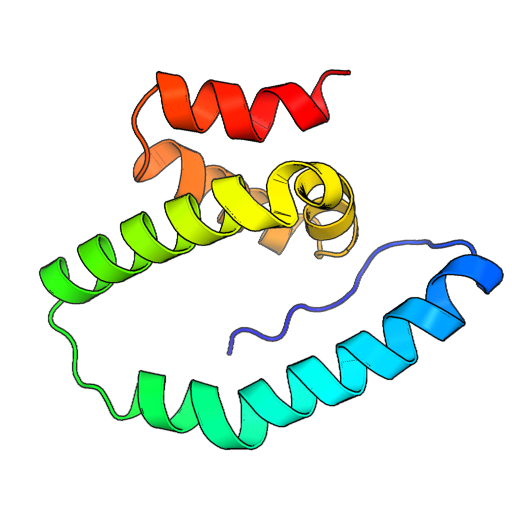3 6.340 3.804 1.00 80.31 85 ILE A O 1
ATOM 699 N N . THR A 1 86 ? -0.218 7.353 1.963 1.00 81.75 86 THR A N 1
ATOM 700 C CA . THR A 1 86 ? -0.043 8.716 2.484 1.00 81.75 86 THR A CA 1
ATOM 701 C C . THR A 1 86 ? -0.913 8.991 3.716 1.00 81.75 86 THR A C 1
ATOM 703 O O . THR A 1 86 ? -0.530 9.776 4.579 1.00 81.75 86 THR A O 1
ATOM 706 N N . ARG A 1 87 ? -2.091 8.361 3.818 1.00 79.50 87 ARG A N 1
ATOM 707 C CA . ARG A 1 87 ? -3.021 8.555 4.945 1.00 79.50 87 ARG A CA 1
ATOM 708 C C . ARG A 1 87 ? -2.731 7.679 6.154 1.00 79.50 87 ARG A C 1
ATOM 710 O O . ARG A 1 87 ? -3.215 7.996 7.239 1.00 79.50 87 ARG A O 1
ATOM 717 N N . ARG A 1 88 ? -2.061 6.543 5.953 1.00 71.44 88 ARG A N 1
ATOM 718 C CA . ARG A 1 88 ? -1.938 5.476 6.960 1.00 71.44 88 ARG A CA 1
ATOM 719 C C . ARG A 1 88 ? -0.511 5.255 7.450 1.00 71.44 88 ARG A C 1
ATOM 721 O O . ARG A 1 88 ? -0.338 4.600 8.467 1.00 71.44 88 ARG A O 1
ATOM 728 N N . SER A 1 89 ? 0.483 5.831 6.783 1.00 73.31 89 SER A N 1
ATOM 729 C CA . SER A 1 89 ? 1.884 5.760 7.198 1.00 73.31 89 SER A CA 1
ATOM 730 C C . SER A 1 89 ? 2.368 7.092 7.770 1.00 73.31 89 SER A C 1
ATOM 732 O O . SER A 1 89 ? 1.877 8.163 7.408 1.00 73.31 89 SER A O 1
ATOM 734 N N . A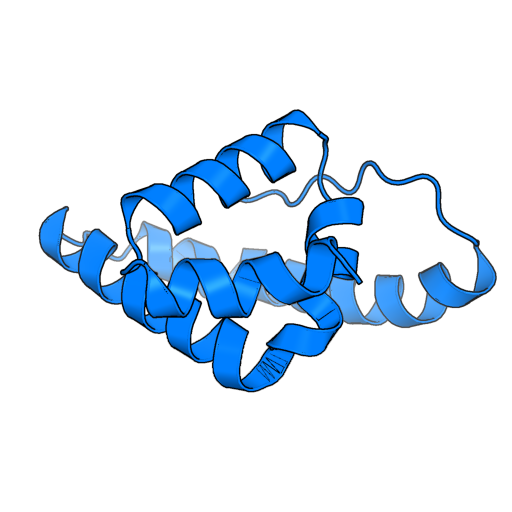SP A 1 90 ? 3.362 7.043 8.658 1.00 77.50 90 ASP A N 1
ATOM 735 C CA . ASP A 1 90 ? 4.060 8.249 9.098 1.00 77.50 90 ASP A CA 1
ATOM 736 C C . ASP A 1 90 ? 4.870 8.886 7.955 1.00 77.50 90 ASP A C 1
ATOM 738 O O . ASP A 1 90 ? 5.134 8.284 6.910 1.00 77.50 90 ASP A O 1
ATOM 742 N N . ARG A 1 91 ? 5.273 10.144 8.160 1.00 75.31 91 ARG A N 1
ATOM 743 C CA . ARG A 1 91 ? 5.996 10.927 7.152 1.00 75.31 91 ARG A CA 1
ATOM 744 C C . ARG A 1 91 ? 7.307 10.286 6.707 1.00 75.31 91 ARG A C 1
ATOM 746 O O . ARG A 1 91 ? 7.663 10.458 5.543 1.00 75.31 91 ARG A O 1
ATOM 753 N N . GLU A 1 92 ? 8.023 9.594 7.586 1.00 77.12 92 GLU A N 1
ATOM 754 C CA . GLU A 1 92 ? 9.296 8.966 7.230 1.00 77.12 92 GLU A CA 1
ATOM 755 C C . GLU A 1 92 ? 9.049 7.766 6.315 1.00 77.12 92 GLU A C 1
ATOM 757 O O . GLU A 1 92 ? 9.638 7.698 5.239 1.00 77.12 92 GLU A O 1
ATOM 762 N N . ARG A 1 93 ? 8.087 6.902 6.657 1.00 74.31 93 ARG A N 1
ATOM 763 C CA . ARG A 1 93 ? 7.688 5.740 5.843 1.00 74.31 93 ARG A CA 1
ATOM 764 C C . ARG A 1 93 ? 7.132 6.146 4.482 1.00 74.31 93 ARG A C 1
ATOM 766 O O . ARG A 1 93 ? 7.542 5.583 3.468 1.00 74.31 93 ARG A O 1
ATOM 773 N N . VAL A 1 94 ? 6.264 7.161 4.432 1.00 75.56 94 VAL A N 1
ATOM 774 C CA . VAL A 1 94 ? 5.770 7.725 3.162 1.00 75.56 94 VAL A CA 1
ATOM 775 C C . VAL A 1 94 ? 6.937 8.218 2.310 1.00 75.56 94 VAL A C 1
ATOM 777 O O . VAL A 1 94 ? 7.005 7.906 1.123 1.00 75.56 94 VAL A O 1
ATOM 780 N N . THR A 1 95 ? 7.876 8.951 2.911 1.00 77.62 95 THR A N 1
ATOM 781 C CA . THR A 1 95 ? 9.040 9.474 2.188 1.00 77.62 95 THR A CA 1
ATOM 782 C C . THR A 1 95 ? 9.914 8.335 1.672 1.00 77.62 95 THR A C 1
ATOM 784 O O . THR A 1 95 ? 10.277 8.352 0.505 1.00 77.62 95 THR A O 1
ATOM 787 N N . SER A 1 96 ? 10.197 7.309 2.478 1.00 75.62 96 SER A N 1
ATOM 788 C CA . SER A 1 96 ? 11.002 6.159 2.051 1.00 75.62 96 SER A CA 1
ATOM 789 C C . SER A 1 96 ? 10.361 5.350 0.922 1.00 75.62 96 SER A C 1
ATOM 791 O O . SER A 1 96 ? 11.075 4.897 0.033 1.00 75.62 96 SER A O 1
ATOM 793 N N . MET A 1 97 ? 9.037 5.168 0.929 1.00 72.56 97 MET A N 1
ATOM 794 C CA . MET A 1 97 ? 8.343 4.450 -0.148 1.00 72.56 97 MET A CA 1
ATOM 795 C C . MET A 1 97 ? 8.234 5.290 -1.428 1.00 72.56 97 MET A C 1
ATOM 797 O O . MET A 1 97 ? 8.403 4.760 -2.521 1.00 72.56 97 MET A O 1
ATOM 801 N N . LEU A 1 98 ? 7.979 6.599 -1.311 1.00 72.19 98 LEU A N 1
ATOM 802 C CA . LEU A 1 98 ? 7.802 7.487 -2.466 1.00 72.19 98 LEU A CA 1
ATOM 803 C C . LEU A 1 98 ? 9.118 8.020 -3.046 1.00 72.19 98 LEU A C 1
ATOM 805 O O . LEU A 1 98 ? 9.125 8.424 -4.204 1.00 72.19 98 LEU A O 1
ATOM 809 N N . HIS A 1 99 ? 10.226 8.008 -2.297 1.00 70.75 99 HIS A N 1
ATOM 810 C CA . HIS A 1 99 ? 11.539 8.417 -2.814 1.00 70.75 99 HIS A CA 1
ATOM 811 C C . HIS A 1 99 ? 11.935 7.600 -4.049 1.00 70.75 99 HIS A C 1
ATOM 813 O O . HIS A 1 99 ? 12.534 8.135 -4.973 1.00 70.75 99 HIS A O 1
ATOM 819 N N . VAL A 1 100 ? 11.511 6.333 -4.101 1.00 65.12 100 VAL A N 1
ATOM 820 C CA . VAL A 1 100 ? 11.741 5.425 -5.233 1.00 65.12 100 VAL A CA 1
ATOM 821 C C . VAL A 1 100 ? 11.066 5.919 -6.526 1.00 65.12 100 VAL A C 1
ATOM 823 O O . VAL A 1 100 ? 11.497 5.546 -7.607 1.00 65.12 100 VAL A O 1
ATOM 826 N N . ILE A 1 101 ? 10.028 6.767 -6.439 1.00 64.50 101 ILE A N 1
ATOM 827 C CA . ILE A 1 101 ? 9.307 7.322 -7.605 1.00 64.50 101 ILE A CA 1
ATOM 828 C C . ILE A 1 101 ? 10.027 8.544 -8.203 1.00 64.50 101 ILE A C 1
ATOM 830 O O . ILE A 1 101 ? 9.810 8.875 -9.366 1.00 64.50 101 ILE A O 1
ATOM 834 N N . VAL A 1 102 ? 10.821 9.266 -7.405 1.00 59.47 102 VAL A N 1
ATOM 835 C CA . VAL A 1 102 ? 11.407 10.564 -7.796 1.00 59.47 102 VAL A CA 1
ATOM 836 C C . VAL A 1 102 ? 12.817 10.419 -8.391 1.00 59.47 102 VAL A C 1
ATOM 838 O O . VAL A 1 102 ? 13.284 11.350 -9.048 1.00 59.47 102 VAL A O 1
ATOM 841 N N . GLU A 1 103 ? 13.475 9.274 -8.187 1.00 48.88 103 GLU A N 1
ATOM 842 C CA . GLU A 1 103 ? 14.752 8.910 -8.831 1.00 48.88 103 GLU A CA 1
ATOM 843 C C . GLU A 1 103 ? 14.558 8.307 -10.229 1.00 48.88 103 GLU A C 1
ATOM 845 O O . GLU A 1 103 ? 15.368 8.659 -11.119 1.00 48.88 103 GLU A O 1
#

Radius of gyration: 14.72 Å; Cα contacts (8 Å, |Δi|>4): 43; chains: 1; bounding box: 29×30×38 Å

Sequence (103 aa):
MVSIKLCGNWDPSKLVHYHEHCKEHFQGEERNLLPLMEATELSREQQERVLEQCLDAMQGTHSHLFCFFLESLCPRDALQYSDLITRRSDRERVTSMLHVIVE

Mean predicted aligned error: 9.48 Å

pLDDT: mean 71.59, std 13.22, range [31.62, 88.94]

Foldseek 3Di:
DPPQQFDADDDPVVCPVCVVVVVVVVVCCVVPVVVVVVVPPDDPVRVLVVVVVVLVVCLVPPLLCLVVSLNRHDVVVSVVVLVVCVVRDDPVSNCSSCVSVVD

=== Feature glossary ===
The record interleaves many kinds of information about one protein. Here is each kind framed as the question it answers.

Q: What does the local fold look like, residue by residue?
A: The Foldseek 3Di string encodes local tertiary geometry as a 20-letter alphabet — one character per residue — derived from the relative positions of nearby Cα atoms. Unlike the amino-acid sequence, 3Di is a direct function of the 3D structure, so two proteins with the same fold have similar 3Di strings even at low sequence identity.

Q: Which residues are in helices, strands, or loops?
A: The SS8 string is DSSP's per-residue secondary-structure call. α-helix (H) means an i→i+4 H-bond ladder; β-strand (E) means the residue participates in a β-sheet; 3₁₀ (G) and π (I) are tighter and wider helices; T/S are turns/bends; '-' is loop.

Q: How big and how compact is the whole molecule?
A: Radius of gyration (Rg) is the root-mean-square distance of Cα atoms from their centroid — a single number for overall size and compactness. A globular domain of N residues has Rg ≈ 2.2·N^0.38 Å; an extended or disordered chain has a much larger Rg. The Cα contact count is the number of residue pairs whose Cα atoms are within 8 Å and are more than four positions apart in sequence — a standard proxy for tertiary packing density. The bounding box is the smallest axis-aligned box enclosing all Cα atoms.

Q: Where is each backbone atom in 3D?
A: Structure coordinates are given as an mmCIF _atom_site loop: one row per atom with element, residue name, chain id, sequence number, and x/y/z position in Å. Only the four main-chain atoms per residue are included here; side chains are omitted to keep the record compact.

Q: What is the amino-acid chain?
A: Primary structure: the covalent order of the twenty standard amino acids along the backbone. Two proteins with the same sequence will (almost always) fold to the same structure; two with 30% identity often share a fold but not the details.

Q: What if only a Cα trace is available?
A: Three-state secondary structure (P-SEA) collapses the eight DSSP classes into helix (a), strand (b), and coil (c). P-SEA assigns these from Cα geometry alone — distances and angles — without requiring backbone oxygens, so it works on any Cα trace.

Q: What family and function is it annotated with?
A: Database cross-references. InterPro integrates a dozen domain/family signature databases into unified entries with residue-range hits. GO terms attach function/process/location labels with evidence codes. CATH codes position the fold in a four-level structural taxonomy. Organism is the NCBI-taxonomy species name.

Q: How confident is the AlphaFold model at each residue?
A: pLDDT is the predicted lDDT-Cα score: AlphaFold's confidence that the local environment of each residue (all inter-atomic distances within 15 Å) is correctly placed. It is a per-residue number between 0 and 100, with higher meaning more reliable.

Q: How mobile is each atom in the crystal?
A: B-factor (Debye–Waller factor) reflects atomic displacement in the crystal lattice. It is an experimental observable (units Å²), not a prediction; low values mean the atom is pinned down, high values mean it moves or is heterogeneous across the crystal.

Q: Which residues are buried vs exposed?
A: SASA measures how much of the protein is reachable by solvent. It is computed by rolling a water-sized probe over the atomic surface and summing the exposed area (Å²). Per-residue SASA distinguishes core (buried, low SASA) from surface (exposed, high SASA) residues; total SASA is a whole-molecule size measure.

Q: What do the diagnostic plots show?
A: Plot images: a contact map (which residues are close in 3D, as an N×N binary image), a Ramachandran scatter (backbone torsion angles, revealing secondary-structure composition at a glance), and — for AlphaFold structures — a PAE heatmap (pairwise prediction confidence).

Q: What known structures does this most resemble?
A: The Foldseek neighbor list gives the closest experimentally determined structures in the PDB, ranked by structural alignment. TM-score near 1 means near-identical fold; near 0.3 means only rough topology match. This is how one finds what a novel AlphaFold prediction most resembles in the solved-structure universe.

Q: Are the domains correctly placed relative to each other?
A: Predicted aligned error is AlphaFold's pairwise confidence. Unlike pLDDT (per-residue), PAE is per-residue-pair and captures whether two parts of the structure are correctly placed relative to each other. Units are ångströms of expected positional error.

Q: What do the rendered images show?
A: Structure images are PyMOL renders from six orthogonal camera directions. Cartoon representation draws helices as coils and strands as arrows; sticks shows the backbone as bonds; surface shows the solvent-excluded envelope. Rainbow coloring maps sequence position to hue (blue→red, N→C); chain coloring assigns a distinct color per polypeptide.

Q: What are the backbone torsion angles?
A: φ (phi) and ψ (psi) are the two rotatable backbone dihedrals per residue: φ is the C(i-1)–N–Cα–C torsion, ψ is the N–Cα–C–N(i+1) torsion, both in degrees on (−180°, 180°]. α-helical residues cluster near (−60°, −45°); β-strand residues near (−120°, +130°). A Ramachandran plot is simply a scatter of (φ, ψ) for every residue.